Protein AF-R0H132-F1 (afdb_monomer_lite)

InterPro domains:
  IPR006462 Protein MS5 [PF04776] (1-99)

Sequence (119 aa):
VKESELEQNDWIRLYLELAVAATHKNTGRNHDLSNLKILKVAIETPEDLEPPNEGSLSAITALVYIRYEDSCESRVGKDVDRIAIVKRTYSEHHGSFVLEGWNKPIKSEVVHGLQELRL

Secondary structure (DSSP, 8-state):
--HHHHHT-HHHHHHHHHHHHHHSGGG-S----TTEEEEEEEEE--TTSS-TTS-TTT-SEEEEEEEEEE--HHHHTT--EEEEEEEEEEETTTTEEEEEEEEEE--TTHHHHHTTTT-

Structure (mmCIF, N/CA/C/O backbone):
data_AF-R0H132-F1
#
_entry.id   AF-R0H132-F1
#
loop_
_atom_site.group_PDB
_atom_site.id
_atom_site.type_symbol
_atom_site.label_atom_id
_atom_site.label_alt_id
_atom_site.label_comp_id
_atom_sit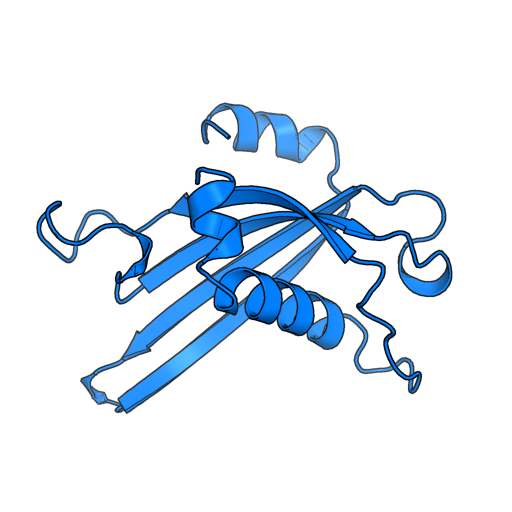e.label_asym_id
_atom_site.label_entity_id
_atom_site.label_seq_id
_atom_site.pdbx_PDB_ins_code
_atom_site.Cartn_x
_atom_site.Cartn_y
_atom_site.Cartn_z
_atom_site.occupancy
_atom_site.B_iso_or_equiv
_atom_site.auth_seq_id
_atom_site.auth_comp_id
_atom_site.auth_asym_id
_atom_site.auth_atom_id
_atom_site.pdbx_PDB_model_num
ATOM 1 N N . VAL A 1 1 ? 3.796 11.486 -0.778 1.00 64.50 1 VAL A N 1
ATOM 2 C CA . VAL A 1 1 ? 2.941 11.949 -1.901 1.00 64.50 1 VAL A CA 1
ATOM 3 C C . VAL A 1 1 ? 1.964 12.985 -1.364 1.00 64.50 1 VAL A C 1
ATOM 5 O O . VAL A 1 1 ? 1.502 12.805 -0.240 1.00 64.50 1 VAL A O 1
ATOM 8 N N . LYS A 1 2 ? 1.717 14.091 -2.077 1.00 74.12 2 LYS A N 1
ATOM 9 C CA . LYS A 1 2 ? 0.762 15.127 -1.632 1.00 74.12 2 LYS A CA 1
ATOM 10 C C . LYS A 1 2 ? -0.676 14.652 -1.844 1.00 74.12 2 LYS A C 1
ATOM 12 O O . LYS A 1 2 ? -0.937 13.906 -2.776 1.00 74.12 2 LYS A O 1
ATOM 17 N N . GLU A 1 3 ? -1.617 15.122 -1.030 1.00 67.25 3 GLU A N 1
ATOM 18 C CA . GLU A 1 3 ? -3.035 14.734 -1.134 1.00 67.25 3 GLU A CA 1
ATOM 19 C C . GLU A 1 3 ? -3.628 15.027 -2.523 1.00 67.25 3 GLU A C 1
ATOM 21 O O . GLU A 1 3 ? -4.243 14.153 -3.122 1.00 67.25 3 GLU A O 1
ATOM 26 N N . SER A 1 4 ? -3.299 16.180 -3.116 1.00 69.25 4 SER A N 1
ATOM 27 C CA . SER A 1 4 ? -3.705 16.537 -4.485 1.00 69.25 4 SER A CA 1
ATOM 28 C C . SER A 1 4 ? -3.173 15.587 -5.566 1.00 69.25 4 SER A C 1
ATOM 30 O O . SER A 1 4 ? -3.783 15.441 -6.618 1.00 69.25 4 SER A O 1
ATOM 32 N N . GLU A 1 5 ? -2.014 14.959 -5.338 1.00 65.69 5 GLU A N 1
ATOM 33 C CA . GLU A 1 5 ? -1.465 13.942 -6.243 1.00 65.69 5 GLU A CA 1
ATOM 34 C C . GLU A 1 5 ? -2.192 12.606 -6.045 1.00 65.69 5 GLU A C 1
ATOM 36 O O . GLU A 1 5 ? -2.359 11.866 -7.005 1.00 65.69 5 GLU A O 1
ATOM 41 N N . LEU A 1 6 ? -2.663 12.296 -4.832 1.00 67.38 6 LEU A N 1
ATOM 42 C CA . LEU A 1 6 ? -3.460 11.094 -4.562 1.00 67.38 6 LEU A CA 1
ATOM 43 C C . LEU A 1 6 ? -4.831 11.159 -5.237 1.00 67.38 6 LEU A C 1
ATOM 45 O O . LEU A 1 6 ? -5.249 10.175 -5.839 1.00 67.38 6 LEU A O 1
ATOM 49 N N . GLU A 1 7 ? -5.495 12.315 -5.183 1.00 62.97 7 GLU A N 1
ATOM 50 C CA . GLU A 1 7 ? -6.809 12.539 -5.807 1.00 62.97 7 GLU A CA 1
ATOM 51 C C . GLU A 1 7 ? -6.786 12.407 -7.337 1.00 62.97 7 GLU A C 1
ATOM 53 O O . GLU A 1 7 ? -7.800 12.078 -7.941 1.00 62.97 7 GLU A O 1
ATOM 58 N N . GLN A 1 8 ? -5.636 12.650 -7.971 1.00 64.69 8 GLN A N 1
ATOM 59 C CA . GLN A 1 8 ? -5.465 12.536 -9.425 1.00 64.69 8 GLN A CA 1
ATOM 60 C C . GLN A 1 8 ? -4.993 11.142 -9.871 1.00 64.69 8 GLN A C 1
ATOM 62 O O . GLN A 1 8 ? -4.927 10.871 -11.069 1.00 64.69 8 GLN A O 1
ATOM 67 N N . ASN A 1 9 ? -4.631 10.261 -8.931 1.00 69.31 9 ASN A N 1
ATOM 68 C CA . ASN A 1 9 ? -4.020 8.963 -9.210 1.00 69.31 9 ASN A CA 1
ATOM 69 C C . ASN A 1 9 ? -4.885 7.811 -8.675 1.00 69.31 9 ASN A C 1
ATOM 71 O O . ASN A 1 9 ? -4.547 7.151 -7.688 1.00 69.31 9 ASN A O 1
ATOM 75 N N . ASP A 1 10 ? -5.962 7.505 -9.403 1.00 81.69 10 ASP A N 1
ATOM 76 C CA . ASP A 1 10 ? -6.901 6.410 -9.097 1.00 81.69 10 ASP A CA 1
ATOM 77 C C . ASP A 1 10 ? -6.222 5.036 -8.949 1.00 81.69 10 ASP A C 1
ATOM 79 O O . ASP A 1 10 ? -6.728 4.135 -8.275 1.00 81.69 10 ASP A O 1
ATOM 83 N N . TRP A 1 11 ? -5.039 4.851 -9.540 1.00 87.38 11 TRP A N 1
ATOM 84 C CA . TRP A 1 11 ? -4.306 3.591 -9.446 1.00 87.38 11 TRP A CA 1
ATOM 85 C C . TRP A 1 11 ? -3.820 3.286 -8.022 1.00 87.38 11 TRP A C 1
ATOM 87 O O . TRP A 1 11 ? -3.712 2.115 -7.665 1.00 87.38 11 TRP A O 1
ATOM 97 N N . ILE A 1 12 ? -3.569 4.296 -7.179 1.00 89.69 12 ILE A N 1
ATOM 98 C CA . ILE A 1 12 ? -3.180 4.074 -5.774 1.00 89.69 12 ILE A CA 1
ATOM 99 C C . ILE A 1 12 ? -4.336 3.412 -5.034 1.00 89.69 12 ILE A C 1
ATOM 101 O O . ILE A 1 12 ? -4.155 2.441 -4.292 1.00 89.69 12 ILE A O 1
ATOM 105 N N . ARG A 1 13 ? -5.546 3.917 -5.286 1.00 91.50 13 ARG A N 1
ATOM 106 C CA . ARG A 1 13 ? -6.773 3.348 -4.755 1.00 91.50 13 ARG A CA 1
ATOM 107 C C . ARG A 1 13 ? -6.968 1.915 -5.250 1.00 91.50 13 ARG A C 1
ATOM 109 O O . ARG A 1 13 ? -7.194 1.026 -4.431 1.00 91.50 13 ARG A O 1
ATOM 116 N N . LEU A 1 14 ? -6.790 1.680 -6.549 1.00 91.81 14 LEU A N 1
ATOM 117 C CA . LEU A 1 14 ? -6.857 0.342 -7.143 1.00 91.81 14 LEU A CA 1
ATOM 118 C C . LEU A 1 14 ? -5.860 -0.635 -6.495 1.00 91.81 14 LEU A C 1
ATOM 120 O O . LEU A 1 14 ? -6.213 -1.772 -6.190 1.00 91.81 14 LEU A O 1
ATOM 124 N N . TYR A 1 15 ? -4.619 -0.211 -6.256 1.00 93.06 15 TYR A N 1
ATOM 125 C CA . TYR A 1 15 ? -3.587 -1.066 -5.659 1.00 93.06 15 TYR A CA 1
ATOM 126 C C . TYR A 1 15 ? -3.946 -1.474 -4.231 1.00 93.06 15 TYR A C 1
ATOM 128 O O . TYR A 1 15 ? -3.782 -2.640 -3.863 1.00 93.06 15 TYR A O 1
ATOM 136 N N . LEU A 1 16 ? -4.483 -0.537 -3.444 1.00 92.62 16 LEU A N 1
ATOM 137 C CA . LEU A 1 16 ? -4.993 -0.826 -2.109 1.00 92.62 16 LEU A CA 1
ATOM 138 C C . LEU A 1 16 ? -6.132 -1.856 -2.162 1.00 92.62 16 LEU A C 1
ATOM 140 O O . LEU A 1 16 ? -6.101 -2.855 -1.443 1.00 92.62 16 LEU A O 1
ATOM 144 N N . GLU A 1 17 ? -7.118 -1.638 -3.029 1.00 91.69 17 GLU A N 1
ATOM 145 C CA . GLU A 1 17 ? -8.267 -2.534 -3.179 1.00 91.69 17 GLU A CA 1
ATOM 146 C C . GLU A 1 17 ? -7.846 -3.956 -3.567 1.00 91.69 17 GLU A C 1
ATOM 148 O O . GLU A 1 17 ? -8.301 -4.927 -2.956 1.00 91.69 17 GLU A O 1
ATOM 153 N N . LEU A 1 18 ? -6.910 -4.084 -4.512 1.00 91.06 18 LEU A N 1
ATOM 154 C CA . LEU A 1 18 ? -6.346 -5.369 -4.922 1.00 91.06 18 LEU A CA 1
ATOM 155 C C . LEU A 1 18 ? -5.591 -6.064 -3.782 1.00 91.06 18 LEU A C 1
ATOM 157 O O . LEU A 1 18 ? -5.788 -7.263 -3.573 1.00 91.06 18 LEU A O 1
ATOM 161 N N . ALA A 1 19 ? -4.770 -5.343 -3.013 1.00 90.75 19 ALA A N 1
ATOM 162 C CA . ALA A 1 19 ? -4.036 -5.913 -1.878 1.00 90.75 19 ALA A CA 1
ATOM 163 C C . ALA A 1 19 ? -4.985 -6.442 -0.785 1.00 90.75 19 ALA A C 1
ATOM 165 O O . ALA A 1 19 ? -4.789 -7.532 -0.229 1.00 90.75 19 ALA A O 1
ATOM 166 N N . VAL A 1 20 ? -6.060 -5.702 -0.507 1.00 89.44 20 VAL A N 1
ATOM 167 C CA . VAL A 1 20 ? -7.087 -6.094 0.462 1.00 89.44 20 VAL A CA 1
ATOM 168 C C . VAL A 1 20 ? -7.879 -7.306 -0.026 1.00 89.44 20 VAL A C 1
ATOM 170 O O . VAL A 1 20 ? -8.027 -8.278 0.725 1.00 89.44 20 VAL A O 1
ATOM 173 N N . ALA A 1 21 ? -8.344 -7.286 -1.277 1.00 85.88 21 ALA A N 1
ATOM 174 C CA . ALA A 1 21 ? -9.084 -8.390 -1.881 1.00 85.88 21 ALA A CA 1
ATOM 175 C C . ALA A 1 21 ? -8.233 -9.667 -1.953 1.00 85.88 21 ALA A C 1
ATOM 177 O O . ALA A 1 21 ? -8.713 -10.763 -1.653 1.00 85.88 21 ALA A O 1
ATOM 178 N N . ALA A 1 22 ? -6.942 -9.532 -2.270 1.00 82.44 22 ALA A N 1
ATOM 179 C CA . ALA A 1 22 ? -6.033 -10.664 -2.370 1.00 82.44 22 ALA A CA 1
ATOM 180 C C . ALA A 1 22 ? -5.807 -11.392 -1.036 1.00 82.44 22 ALA A C 1
ATOM 182 O O . ALA A 1 22 ? -5.537 -12.593 -1.036 1.00 82.44 22 ALA A O 1
ATOM 183 N N . THR A 1 23 ? -5.964 -10.687 0.084 1.00 78.81 23 THR A N 1
ATOM 184 C CA . THR A 1 23 ? -5.776 -11.233 1.435 1.00 78.81 23 THR A CA 1
ATOM 185 C C . THR A 1 23 ? -7.002 -12.016 1.928 1.00 78.81 23 THR A C 1
ATOM 187 O O . THR A 1 23 ? -6.866 -12.927 2.740 1.00 78.81 23 THR A O 1
ATOM 190 N N . HIS A 1 24 ? -8.203 -11.721 1.413 1.00 71.31 24 HIS A N 1
ATOM 191 C CA . HIS A 1 24 ? -9.471 -12.250 1.943 1.00 71.31 24 HIS A CA 1
ATOM 192 C C . HIS A 1 24 ? -10.236 -13.173 0.975 1.00 71.31 24 HIS A C 1
ATOM 194 O O . HIS A 1 24 ? -11.410 -13.481 1.213 1.00 71.31 24 HIS A O 1
ATOM 200 N N . LYS A 1 25 ? -9.554 -13.681 -0.066 1.00 62.94 25 LYS A N 1
ATOM 201 C CA . LYS A 1 25 ? -10.111 -14.487 -1.178 1.00 62.94 25 LYS A CA 1
ATOM 202 C C . LYS A 1 25 ? -11.033 -15.642 -0.755 1.00 62.94 25 LYS A C 1
ATOM 204 O O . LYS A 1 25 ? -11.942 -15.992 -1.497 1.00 62.94 25 LYS A O 1
ATOM 209 N N . ASN A 1 26 ? -10.835 -16.218 0.432 1.00 58.75 26 ASN A N 1
ATOM 210 C CA . ASN A 1 26 ? -11.580 -17.392 0.905 1.00 58.75 26 ASN A CA 1
ATOM 211 C C . ASN A 1 26 ? -12.891 -17.080 1.646 1.00 58.75 26 ASN A C 1
ATOM 213 O O . ASN A 1 26 ? -13.553 -18.002 2.113 1.00 58.75 26 ASN A O 1
ATOM 217 N N . THR A 1 27 ? -13.281 -15.812 1.794 1.00 59.41 27 THR A N 1
ATOM 218 C CA . THR A 1 27 ? -14.443 -15.459 2.634 1.00 59.41 27 THR A CA 1
ATOM 219 C C . THR A 1 27 ? -15.776 -15.392 1.889 1.00 59.41 27 THR A C 1
ATOM 221 O O . THR A 1 27 ? -16.806 -15.219 2.537 1.00 59.41 27 THR A O 1
ATOM 224 N N . GLY A 1 28 ? -15.788 -15.553 0.557 1.00 54.19 28 GLY A N 1
ATOM 225 C CA . GLY A 1 28 ? -17.007 -15.675 -0.264 1.00 54.19 28 GLY A CA 1
ATOM 226 C C . GLY A 1 28 ? -17.972 -14.481 -0.204 1.00 54.19 28 GLY A C 1
ATOM 227 O O . GLY A 1 28 ? -19.054 -14.533 -0.784 1.00 54.19 28 GLY A O 1
ATOM 228 N N . ARG A 1 29 ? -17.608 -13.410 0.507 1.00 56.75 29 ARG A N 1
ATOM 229 C CA . ARG A 1 29 ? -18.421 -12.213 0.692 1.00 56.75 29 ARG A CA 1
ATOM 230 C C . ARG A 1 29 ? -17.983 -11.151 -0.294 1.00 56.75 29 ARG A C 1
ATOM 232 O O . ARG A 1 29 ? -16.794 -10.964 -0.532 1.00 56.75 29 ARG A O 1
ATOM 239 N N . ASN A 1 30 ? -18.970 -10.432 -0.816 1.00 59.47 30 ASN A N 1
ATOM 240 C CA . ASN A 1 30 ? -18.745 -9.186 -1.524 1.00 59.47 30 ASN A CA 1
ATOM 241 C C . ASN A 1 30 ? -17.941 -8.275 -0.585 1.00 59.47 30 ASN A C 1
ATOM 243 O O . ASN A 1 30 ? -18.427 -7.895 0.484 1.00 59.47 30 ASN A O 1
ATOM 247 N N . HIS A 1 31 ? -16.672 -8.040 -0.911 1.00 67.44 31 HIS A N 1
ATOM 248 C CA . HIS A 1 31 ? -15.820 -7.184 -0.109 1.00 67.44 31 HIS A CA 1
ATOM 249 C C . HIS A 1 31 ? -16.252 -5.761 -0.394 1.00 67.44 31 HIS A C 1
ATOM 251 O O . HIS A 1 31 ? -15.815 -5.169 -1.369 1.00 67.44 31 HIS A O 1
ATOM 257 N N . ASP A 1 32 ? -17.137 -5.219 0.434 1.00 79.56 32 ASP A N 1
ATOM 258 C CA . ASP A 1 32 ? -17.351 -3.783 0.421 1.00 79.56 32 ASP A CA 1
ATOM 259 C C . ASP A 1 32 ? -16.017 -3.103 0.776 1.00 79.56 32 ASP A C 1
ATOM 261 O O . ASP A 1 32 ? -15.498 -3.229 1.894 1.00 79.56 32 ASP A O 1
ATOM 265 N N . LEU A 1 33 ? -15.406 -2.474 -0.228 1.00 87.44 33 LEU A N 1
ATOM 266 C CA . LEU A 1 33 ? -14.137 -1.761 -0.112 1.00 87.44 33 LEU A CA 1
ATOM 267 C C . LEU A 1 33 ? -14.355 -0.257 0.087 1.00 87.44 33 LEU A C 1
ATOM 269 O O . LEU A 1 33 ? -13.383 0.449 0.341 1.00 87.44 33 LEU A O 1
ATOM 273 N N . SER A 1 34 ? -15.594 0.246 0.039 1.00 86.88 34 SER A N 1
ATOM 274 C CA . SER A 1 34 ? -15.886 1.681 0.214 1.00 86.88 34 SER A CA 1
ATOM 275 C C . SER A 1 34 ? -15.446 2.223 1.583 1.00 86.88 34 SER A C 1
ATOM 277 O O . SER A 1 34 ? -15.107 3.393 1.714 1.00 86.88 34 SER A O 1
ATOM 279 N N . ASN A 1 35 ? -15.344 1.334 2.573 1.00 87.88 35 ASN A N 1
ATOM 280 C CA . ASN A 1 35 ? -14.902 1.595 3.946 1.00 87.88 35 ASN A CA 1
ATOM 281 C C . ASN A 1 35 ? -13.388 1.827 4.114 1.00 8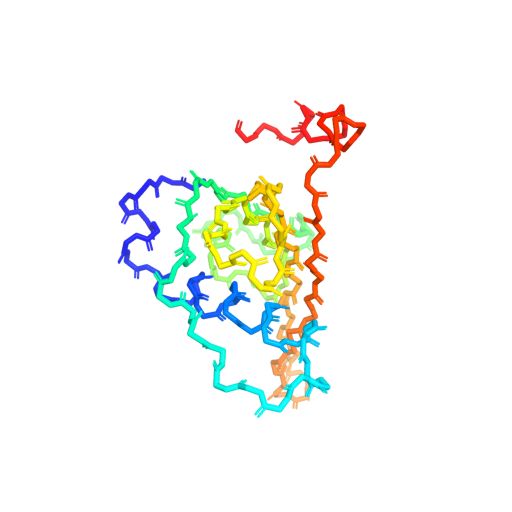7.88 35 ASN A C 1
ATOM 283 O O . ASN A 1 35 ? -12.910 2.037 5.227 1.00 87.88 35 ASN A O 1
ATOM 287 N N . LEU A 1 36 ? -12.617 1.740 3.029 1.00 92.44 36 LEU A N 1
ATOM 288 C CA . LEU A 1 36 ? -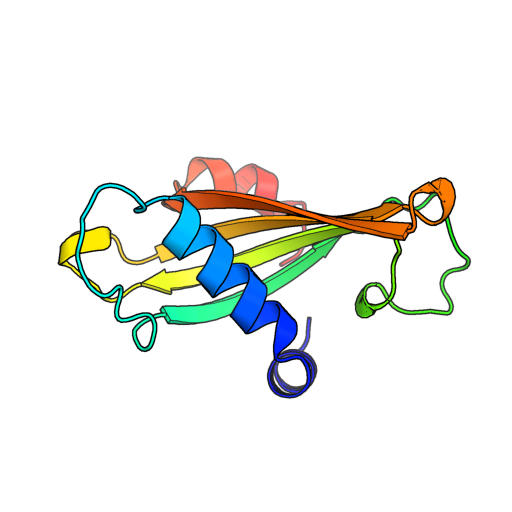11.172 1.930 3.049 1.00 92.44 36 LEU A CA 1
ATOM 289 C C . LEU A 1 36 ? -10.827 3.415 2.891 1.00 92.44 36 LEU A C 1
ATOM 291 O O . LEU A 1 36 ? -11.114 3.996 1.842 1.00 92.44 36 LEU A O 1
ATOM 295 N N . LYS A 1 37 ? -10.134 4.007 3.865 1.00 92.94 37 LYS A N 1
ATOM 296 C CA . LYS A 1 37 ? -9.704 5.413 3.828 1.00 92.94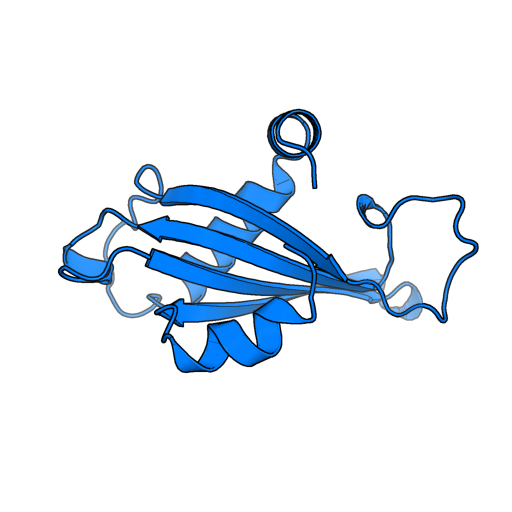 37 LYS A CA 1
ATOM 297 C C . LYS A 1 37 ? -8.184 5.528 3.798 1.00 92.94 37 LYS A C 1
ATOM 299 O O . LYS A 1 37 ? -7.514 5.153 4.753 1.00 92.94 37 LYS A O 1
ATOM 304 N N . ILE A 1 38 ? -7.632 6.073 2.716 1.00 92.19 38 ILE A N 1
ATOM 305 C CA . ILE A 1 38 ? -6.187 6.306 2.592 1.00 92.19 38 ILE A CA 1
ATOM 306 C C . ILE A 1 38 ? -5.793 7.453 3.527 1.00 92.19 38 ILE A C 1
ATOM 308 O O . ILE A 1 38 ? -6.391 8.523 3.485 1.00 92.19 38 ILE A O 1
ATOM 312 N N . LEU A 1 39 ? -4.788 7.221 4.368 1.00 90.88 39 LEU A N 1
ATOM 313 C CA . LEU A 1 39 ? -4.225 8.236 5.257 1.00 90.88 39 LEU A CA 1
ATOM 314 C C . LEU A 1 39 ? -2.917 8.795 4.708 1.00 90.88 39 LEU A C 1
ATOM 316 O O . LEU A 1 39 ? -2.637 9.984 4.845 1.00 90.88 39 LEU A O 1
ATOM 320 N N . LYS A 1 40 ? -2.069 7.922 4.150 1.00 90.12 40 LYS A N 1
ATOM 321 C CA . LYS A 1 40 ? -0.720 8.305 3.744 1.00 90.12 40 LYS A CA 1
ATOM 322 C C . LYS A 1 40 ? -0.130 7.379 2.703 1.00 90.12 40 LYS A C 1
ATOM 324 O O . LYS A 1 40 ? -0.352 6.172 2.760 1.00 90.12 40 LYS A O 1
ATOM 329 N N . VAL A 1 41 ? 0.682 7.948 1.814 1.00 88.69 41 VAL A N 1
ATOM 330 C CA . VAL A 1 41 ? 1.381 7.190 0.776 1.00 88.69 41 VAL A CA 1
ATOM 331 C C . VAL A 1 41 ? 2.838 7.622 0.654 1.00 88.69 41 VAL A C 1
ATOM 333 O O . VAL A 1 41 ? 3.134 8.816 0.510 1.00 88.69 41 VAL A O 1
ATOM 336 N N . ALA A 1 42 ? 3.727 6.630 0.650 1.00 87.19 42 ALA A N 1
ATOM 337 C CA . ALA A 1 42 ? 5.109 6.755 0.199 1.00 87.19 42 ALA A CA 1
ATOM 338 C C . ALA A 1 42 ? 5.338 5.859 -1.018 1.00 87.19 42 ALA A C 1
ATOM 340 O O . ALA A 1 42 ? 4.748 4.785 -1.134 1.00 87.19 42 ALA A O 1
ATOM 341 N N . ILE A 1 43 ? 6.196 6.323 -1.921 1.00 86.19 43 ILE A N 1
ATOM 342 C CA . ILE A 1 43 ? 6.619 5.578 -3.100 1.00 86.19 43 ILE A CA 1
ATOM 343 C C . ILE A 1 43 ? 8.136 5.569 -3.081 1.00 86.19 43 ILE A C 1
ATOM 345 O O . ILE A 1 43 ? 8.760 6.628 -3.052 1.00 86.19 43 ILE A O 1
ATOM 349 N N . GLU A 1 44 ? 8.694 4.373 -3.083 1.00 84.56 44 GLU A N 1
ATOM 350 C CA . GLU A 1 44 ? 10.117 4.107 -3.170 1.00 84.56 44 GLU A CA 1
ATOM 351 C C . GLU A 1 44 ? 10.395 3.499 -4.542 1.00 84.56 44 GLU A C 1
ATOM 353 O O . GLU A 1 44 ? 9.742 2.544 -4.968 1.00 84.56 44 GLU A O 1
ATOM 358 N N . THR A 1 45 ? 11.350 4.069 -5.258 1.00 80.56 45 THR A N 1
ATOM 359 C CA . THR A 1 45 ? 11.808 3.569 -6.553 1.00 80.56 45 THR A CA 1
ATOM 360 C C . THR A 1 45 ? 13.253 3.127 -6.400 1.00 80.56 45 THR A C 1
ATOM 362 O O . THR A 1 45 ? 14.014 3.859 -5.767 1.00 80.56 45 THR A O 1
ATOM 365 N N . PRO A 1 46 ? 13.664 1.978 -6.961 1.00 69.50 46 PRO A N 1
ATOM 366 C CA . PRO A 1 46 ? 15.080 1.640 -7.026 1.00 69.50 46 PRO A CA 1
ATOM 367 C C . PRO A 1 46 ? 15.812 2.766 -7.769 1.00 69.50 46 PRO A C 1
ATOM 369 O O . PRO A 1 46 ? 15.459 3.066 -8.908 1.00 69.50 46 PRO A O 1
ATOM 372 N N . GLU A 1 47 ? 16.789 3.403 -7.122 1.00 57.94 47 GLU A N 1
ATOM 373 C CA . GLU A 1 47 ? 17.504 4.591 -7.630 1.00 57.94 47 GLU A CA 1
ATOM 374 C C . GLU A 1 47 ? 18.332 4.330 -8.910 1.00 57.94 47 GLU A C 1
ATOM 376 O O . GLU A 1 47 ? 18.857 5.266 -9.502 1.00 57.94 47 GLU A O 1
ATOM 381 N N . ASP A 1 48 ? 18.412 3.084 -9.384 1.00 50.28 48 ASP A N 1
ATOM 382 C CA . ASP A 1 48 ? 19.404 2.653 -10.376 1.00 50.28 48 ASP A CA 1
ATOM 383 C C . ASP A 1 48 ? 18.923 2.547 -11.835 1.00 50.28 48 ASP A C 1
ATOM 385 O O . ASP A 1 48 ? 19.690 2.059 -12.665 1.00 50.28 48 ASP A O 1
ATOM 389 N N . LEU A 1 49 ? 17.698 2.959 -12.202 1.00 48.41 49 LEU A N 1
ATOM 390 C CA . LEU A 1 49 ? 17.213 2.705 -13.575 1.00 48.41 49 LEU A CA 1
ATOM 391 C C . LEU A 1 49 ? 16.835 3.901 -14.456 1.00 48.41 49 LEU A C 1
ATOM 393 O O . LEU A 1 49 ? 16.942 3.727 -15.665 1.00 48.41 49 LEU A O 1
ATOM 397 N N . GLU A 1 50 ? 16.502 5.100 -13.962 1.00 45.44 50 GLU A N 1
ATOM 398 C CA . GLU A 1 50 ? 16.187 6.237 -14.857 1.00 45.44 50 GLU A CA 1
ATOM 399 C C . GLU A 1 50 ? 16.549 7.607 -14.254 1.00 45.44 50 GLU A C 1
ATOM 401 O O . GLU A 1 50 ? 16.542 7.761 -13.030 1.00 45.44 50 GLU A O 1
ATOM 406 N N . PRO A 1 51 ? 16.907 8.614 -15.085 1.00 44.88 51 PRO A N 1
ATOM 407 C CA . PRO A 1 51 ? 17.264 9.942 -14.602 1.00 44.88 51 PRO A CA 1
ATOM 408 C C . PRO A 1 51 ? 16.112 10.559 -13.786 1.00 44.88 51 PRO A C 1
ATOM 410 O O . PRO A 1 51 ? 14.948 10.334 -14.118 1.00 44.88 51 PRO A O 1
ATOM 413 N N . PRO A 1 52 ? 16.414 11.392 -12.771 1.00 48.97 52 PRO A N 1
ATOM 414 C CA . PRO A 1 52 ? 15.479 11.903 -11.751 1.00 48.97 52 PRO A CA 1
ATOM 415 C C . PRO A 1 52 ? 14.381 12.857 -12.274 1.00 48.97 52 PRO A C 1
ATOM 417 O O . PRO A 1 52 ? 13.783 13.618 -11.513 1.00 48.97 52 PRO A O 1
ATOM 420 N N . ASN A 1 53 ? 14.131 12.849 -13.580 1.00 46.00 53 ASN A N 1
ATOM 421 C CA . ASN A 1 53 ? 13.364 13.839 -14.319 1.00 46.00 53 ASN A CA 1
ATOM 422 C C . ASN A 1 53 ? 11.926 13.362 -14.583 1.00 46.00 53 ASN A C 1
ATOM 424 O O . ASN A 1 53 ? 11.039 14.191 -14.782 1.00 46.00 53 ASN A O 1
ATOM 428 N N . GLU A 1 54 ? 11.687 12.047 -14.554 1.00 49.44 54 GLU A N 1
ATOM 429 C CA . GLU A 1 54 ? 10.356 11.444 -14.564 1.00 49.44 54 GLU A CA 1
ATOM 430 C C . GLU A 1 54 ? 10.037 10.970 -13.139 1.00 49.44 54 GLU A C 1
ATOM 432 O O . GLU A 1 54 ? 10.731 10.132 -12.571 1.00 49.44 54 GLU A O 1
ATOM 437 N N . GLY A 1 55 ? 9.058 11.603 -12.487 1.00 56.00 55 GLY A N 1
ATOM 438 C CA . GLY A 1 55 ? 8.776 11.376 -11.066 1.00 56.00 55 GLY A CA 1
ATOM 439 C C . GLY A 1 55 ? 8.456 9.913 -10.732 1.00 56.00 55 GLY A C 1
ATOM 440 O O . GLY A 1 55 ? 8.034 9.141 -11.587 1.00 56.00 55 GLY A O 1
ATOM 441 N N . SER A 1 56 ? 8.561 9.534 -9.453 1.00 57.31 56 SER A N 1
ATOM 442 C CA . SER A 1 56 ? 8.388 8.141 -8.987 1.00 57.31 56 SER A CA 1
ATOM 443 C C . SER A 1 56 ? 7.066 7.460 -9.392 1.00 57.31 56 SER A C 1
ATOM 445 O O . SER A 1 56 ? 6.940 6.237 -9.327 1.00 57.31 56 SER A O 1
ATOM 447 N N . LEU A 1 57 ? 6.081 8.240 -9.846 1.00 58.31 57 LEU A N 1
ATOM 448 C CA . LEU A 1 57 ? 4.789 7.791 -10.355 1.00 58.31 57 LEU A CA 1
ATOM 449 C C . LEU A 1 57 ? 4.874 7.070 -11.714 1.00 58.31 57 LEU A C 1
ATOM 451 O O . LEU A 1 57 ? 3.985 6.259 -11.986 1.00 58.31 57 LEU A O 1
ATOM 455 N N . SER A 1 58 ? 5.917 7.273 -12.533 1.00 58.59 58 SER A N 1
ATOM 456 C CA . SER A 1 58 ? 6.107 6.599 -13.838 1.00 58.59 58 SER A CA 1
ATOM 457 C C . SER A 1 58 ? 7.136 5.461 -13.826 1.00 58.59 58 SER A C 1
ATOM 459 O O . SER A 1 58 ? 7.205 4.706 -14.787 1.00 58.59 58 SER A O 1
ATOM 461 N N . ALA A 1 59 ? 7.861 5.260 -12.720 1.00 63.03 59 ALA A N 1
ATOM 462 C CA . ALA A 1 59 ? 8.935 4.271 -12.637 1.00 63.03 59 ALA A CA 1
ATOM 463 C C . ALA A 1 59 ? 8.495 2.832 -12.979 1.00 63.03 59 ALA A C 1
ATOM 465 O O . ALA A 1 59 ? 7.474 2.344 -12.469 1.00 63.03 59 ALA A O 1
ATOM 466 N N . ILE A 1 60 ? 9.338 2.148 -13.766 1.00 75.12 60 ILE A N 1
ATOM 467 C CA . ILE A 1 60 ? 9.196 0.750 -14.216 1.00 75.12 60 ILE A CA 1
ATOM 468 C C . ILE A 1 60 ? 8.998 -0.206 -13.035 1.00 75.12 60 ILE A C 1
ATOM 470 O O . ILE A 1 60 ? 8.176 -1.122 -13.091 1.00 75.12 60 ILE A O 1
ATOM 474 N N . THR A 1 61 ? 9.743 0.007 -11.951 1.00 82.38 61 THR A N 1
ATOM 475 C CA . THR A 1 61 ? 9.564 -0.705 -10.686 1.00 82.38 61 THR A CA 1
ATOM 476 C C . THR A 1 61 ? 9.411 0.297 -9.559 1.00 82.38 61 THR A C 1
ATOM 478 O O . THR A 1 61 ? 10.206 1.224 -9.438 1.00 82.38 61 THR A O 1
ATOM 481 N N . ALA A 1 62 ? 8.398 0.100 -8.721 1.00 86.12 62 ALA A N 1
ATOM 482 C CA . ALA A 1 62 ? 8.188 0.918 -7.536 1.00 86.12 62 ALA A CA 1
ATOM 483 C C . ALA A 1 62 ? 7.582 0.090 -6.400 1.00 86.12 62 ALA A C 1
ATOM 485 O O . ALA A 1 62 ? 6.764 -0.806 -6.630 1.00 86.12 62 ALA A O 1
ATOM 486 N N . LEU A 1 63 ? 7.969 0.424 -5.175 1.00 88.50 63 LEU A N 1
ATOM 487 C CA . LEU A 1 63 ? 7.339 -0.007 -3.939 1.00 88.50 63 LEU A CA 1
ATOM 488 C C . LEU A 1 63 ? 6.425 1.108 -3.444 1.00 88.50 63 LEU A C 1
ATOM 490 O O . LEU A 1 63 ? 6.850 2.237 -3.217 1.00 88.50 63 LEU A O 1
ATOM 494 N N . VAL A 1 64 ? 5.151 0.786 -3.284 1.00 90.31 64 VAL A N 1
ATOM 495 C CA . VAL A 1 64 ? 4.111 1.717 -2.858 1.00 90.31 64 VAL A CA 1
ATOM 496 C C . VAL A 1 64 ? 3.644 1.298 -1.473 1.00 90.31 64 VAL A C 1
ATOM 498 O O . VAL A 1 64 ? 3.083 0.217 -1.293 1.00 90.31 64 VAL A O 1
ATOM 501 N N . TYR A 1 65 ? 3.869 2.163 -0.493 1.00 92.19 65 TYR A N 1
ATOM 502 C CA . TYR A 1 65 ? 3.424 1.990 0.884 1.00 92.19 65 TYR A CA 1
ATOM 503 C C . TYR A 1 65 ? 2.173 2.831 1.095 1.00 92.19 65 TYR A C 1
ATOM 505 O O . TYR A 1 65 ? 2.219 4.050 0.948 1.00 92.19 65 TYR A O 1
ATOM 513 N N . ILE A 1 66 ? 1.062 2.194 1.454 1.00 93.00 66 ILE A N 1
ATOM 514 C CA . ILE A 1 66 ? -0.239 2.839 1.636 1.00 93.00 66 ILE A CA 1
ATOM 515 C C . ILE A 1 66 ? -0.695 2.575 3.067 1.00 93.00 66 ILE A C 1
ATOM 517 O O . ILE A 1 66 ? -1.099 1.459 3.394 1.00 93.00 66 ILE A O 1
ATOM 521 N N . ARG A 1 67 ? -0.643 3.594 3.928 1.00 93.81 67 ARG A N 1
ATOM 522 C CA . ARG A 1 67 ? -1.293 3.547 5.243 1.00 93.81 67 ARG A CA 1
ATOM 523 C C . ARG A 1 67 ? -2.753 3.939 5.083 1.00 93.81 67 ARG A C 1
ATOM 525 O O . ARG A 1 67 ? -3.051 4.964 4.463 1.00 93.81 67 ARG A O 1
ATOM 532 N N . TYR A 1 68 ? -3.650 3.143 5.643 1.00 92.94 68 TYR A N 1
ATOM 533 C CA . TYR A 1 68 ? -5.083 3.321 5.478 1.00 92.94 68 TYR A CA 1
ATOM 534 C C . TYR A 1 68 ? -5.863 2.832 6.703 1.00 92.94 68 TYR A C 1
ATOM 536 O O . TYR A 1 68 ? -5.374 2.010 7.474 1.00 92.94 68 TYR A O 1
ATOM 544 N N . GLU A 1 69 ? -7.087 3.326 6.858 1.00 94.06 69 GLU A N 1
ATOM 545 C CA . GLU A 1 69 ? -8.064 2.805 7.813 1.00 94.06 69 GLU A CA 1
ATOM 546 C C . GLU A 1 69 ? -9.033 1.858 7.103 1.00 94.06 69 GLU A C 1
ATOM 548 O O . GLU A 1 69 ? -9.502 2.146 5.999 1.00 94.06 69 GLU A O 1
ATOM 553 N N . ASP A 1 70 ? -9.355 0.745 7.753 1.00 92.50 70 ASP A N 1
ATOM 554 C CA . ASP A 1 70 ? -10.388 -0.196 7.334 1.00 92.50 70 ASP A CA 1
ATOM 555 C C . ASP A 1 70 ? -11.477 -0.257 8.405 1.00 92.50 70 ASP A C 1
ATOM 557 O O . ASP A 1 70 ? -11.283 -0.857 9.457 1.00 92.50 70 ASP A O 1
ATOM 561 N N . SER A 1 71 ? -12.631 0.369 8.176 1.00 90.56 71 SER A N 1
ATOM 562 C CA . SER A 1 71 ? -13.727 0.336 9.158 1.00 90.56 71 SER A CA 1
ATOM 563 C C . SER A 1 71 ? -14.588 -0.932 9.072 1.00 90.56 71 SER A C 1
ATOM 565 O O . SER A 1 71 ? -15.564 -1.076 9.811 1.00 90.56 71 SER A O 1
ATOM 567 N N . CYS A 1 72 ? -14.242 -1.890 8.202 1.00 88.75 72 CYS A N 1
ATOM 568 C CA . CYS A 1 72 ? -14.967 -3.148 8.086 1.00 88.75 72 CYS A CA 1
ATOM 569 C C . CYS A 1 72 ? -14.622 -4.091 9.251 1.00 88.75 72 CYS A C 1
ATOM 571 O O . CYS A 1 72 ? -13.711 -4.916 9.157 1.00 88.75 72 CYS A O 1
ATOM 573 N N . GLU A 1 73 ? -15.400 -4.034 10.335 1.00 86.00 73 GLU A N 1
ATOM 574 C CA . GLU A 1 73 ? -15.170 -4.843 11.546 1.00 86.00 73 GLU A CA 1
ATOM 575 C C . GLU A 1 73 ? -15.064 -6.351 11.248 1.00 86.00 73 GLU A C 1
ATOM 577 O O . GLU A 1 73 ? -14.241 -7.050 11.833 1.00 86.00 73 GLU A O 1
ATOM 582 N N . SER A 1 74 ? -15.816 -6.861 10.266 1.00 85.44 74 SER A N 1
ATOM 583 C CA . SER A 1 74 ? -15.741 -8.277 9.868 1.00 85.44 74 SER A CA 1
ATOM 584 C C . SER A 1 74 ? -14.387 -8.702 9.279 1.00 85.44 74 SER A C 1
ATOM 586 O O . SER A 1 74 ? -14.078 -9.893 9.252 1.00 85.44 74 SER A O 1
ATOM 588 N N . ARG A 1 75 ? -13.593 -7.742 8.793 1.00 85.38 75 ARG A N 1
ATOM 589 C CA . ARG A 1 75 ? -12.283 -7.959 8.176 1.00 85.38 75 ARG A CA 1
ATOM 590 C C . ARG A 1 75 ? -11.146 -7.746 9.166 1.00 85.38 75 ARG A C 1
ATOM 592 O O . ARG A 1 75 ? -10.180 -8.504 9.167 1.00 85.38 75 ARG A O 1
ATOM 599 N N . VAL A 1 76 ? -11.256 -6.708 9.992 1.00 85.12 76 VAL A N 1
ATOM 600 C CA . VAL A 1 76 ? -10.133 -6.211 10.800 1.00 85.12 76 VAL A CA 1
ATOM 601 C C . VAL A 1 76 ? -10.404 -6.168 12.306 1.00 85.12 76 VAL A C 1
ATOM 603 O O . VAL A 1 76 ? -9.483 -5.938 13.092 1.00 85.12 76 VAL A O 1
ATOM 606 N N . GLY A 1 77 ? -11.638 -6.446 12.734 1.00 86.44 77 GLY A N 1
ATOM 607 C CA . GLY A 1 77 ? -12.065 -6.306 14.122 1.00 86.44 77 GLY A CA 1
ATOM 608 C C . GLY A 1 77 ? -12.021 -4.847 14.574 1.00 86.44 77 GLY A C 1
ATOM 609 O O . GLY A 1 77 ? -12.436 -3.951 13.846 1.00 86.44 77 GLY A O 1
ATOM 610 N N . LYS A 1 78 ? -11.500 -4.610 15.784 1.00 87.56 78 LYS A N 1
ATOM 611 C CA . LYS A 1 78 ? -11.383 -3.264 16.376 1.00 87.56 78 LYS A CA 1
ATOM 612 C C . LYS A 1 78 ? -10.126 -2.501 15.950 1.00 87.56 78 LYS A C 1
ATOM 614 O O . LYS A 1 78 ? -10.051 -1.298 16.172 1.00 87.56 78 LYS A O 1
ATOM 619 N N . ASP A 1 79 ? -9.134 -3.198 15.399 1.00 89.06 79 ASP A N 1
ATOM 620 C CA . ASP A 1 79 ? -7.868 -2.600 14.973 1.00 89.06 79 ASP A CA 1
ATOM 621 C C . ASP A 1 79 ? -7.959 -2.192 13.500 1.00 89.06 79 ASP A C 1
ATOM 623 O O . ASP A 1 79 ? -7.821 -3.022 12.598 1.00 89.06 79 ASP A O 1
ATOM 627 N N . VAL A 1 80 ? -8.261 -0.919 13.263 1.00 91.50 80 VAL A N 1
ATOM 628 C CA . VAL A 1 80 ? -8.605 -0.406 11.930 1.00 91.50 80 VAL A CA 1
ATOM 629 C C . VAL A 1 80 ? -7.408 0.128 11.147 1.00 91.50 80 VAL A C 1
ATOM 631 O O . VAL A 1 80 ? -7.538 0.307 9.942 1.00 91.50 80 VAL A O 1
ATOM 634 N N . ASP A 1 81 ? -6.256 0.369 11.783 1.00 92.88 81 ASP A N 1
ATOM 635 C CA . ASP A 1 81 ? -5.089 0.990 11.139 1.00 92.88 81 ASP A CA 1
ATOM 636 C C . ASP A 1 81 ? -4.210 -0.066 10.454 1.00 92.88 81 ASP A C 1
ATOM 638 O O . ASP A 1 81 ? -3.763 -1.058 11.045 1.00 92.88 81 ASP A O 1
ATOM 642 N N . ARG A 1 82 ? -4.004 0.116 9.154 1.00 92.62 82 ARG A N 1
ATOM 643 C CA . ARG A 1 82 ? -3.450 -0.898 8.262 1.00 92.62 82 ARG A CA 1
ATOM 644 C C . ARG A 1 82 ? -2.395 -0.299 7.351 1.00 92.62 82 ARG A C 1
ATOM 646 O O . ARG A 1 82 ? -2.400 0.890 7.030 1.00 92.62 82 ARG A O 1
ATOM 653 N N . ILE A 1 83 ? -1.492 -1.162 6.895 1.00 93.62 83 ILE A N 1
ATOM 654 C CA . ILE A 1 83 ? -0.540 -0.833 5.841 1.00 93.62 83 ILE A CA 1
ATOM 655 C C . ILE A 1 83 ? -0.617 -1.871 4.725 1.00 93.62 83 ILE A C 1
ATOM 657 O O . ILE A 1 83 ? -0.496 -3.078 4.958 1.00 93.62 83 ILE A O 1
ATOM 661 N N . ALA A 1 84 ? -0.811 -1.377 3.505 1.00 93.19 84 ALA A N 1
ATOM 662 C CA . ALA A 1 84 ? -0.612 -2.138 2.287 1.00 93.19 84 ALA A CA 1
ATOM 663 C C . ALA A 1 84 ? 0.759 -1.795 1.699 1.00 93.19 84 ALA A C 1
ATOM 665 O O . ALA A 1 84 ? 1.136 -0.626 1.615 1.00 93.19 84 ALA A O 1
ATOM 666 N N . ILE A 1 85 ? 1.502 -2.823 1.301 1.00 92.50 85 ILE A N 1
ATOM 667 C CA . ILE A 1 85 ? 2.777 -2.691 0.596 1.00 92.50 85 ILE A CA 1
ATOM 668 C C . ILE A 1 85 ? 2.575 -3.340 -0.762 1.00 92.50 85 ILE A C 1
ATOM 670 O O . ILE A 1 85 ? 2.272 -4.532 -0.827 1.00 92.50 85 ILE A O 1
ATOM 674 N N . VAL A 1 86 ? 2.700 -2.554 -1.827 1.00 92.00 86 VAL A N 1
ATOM 675 C CA . VAL A 1 86 ? 2.467 -3.008 -3.197 1.00 92.00 86 VAL A CA 1
ATOM 676 C C . VAL A 1 86 ? 3.710 -2.752 -4.024 1.00 92.00 86 VAL A C 1
ATOM 678 O O . VAL A 1 86 ? 4.100 -1.609 -4.243 1.00 92.00 86 VAL A O 1
ATOM 681 N N . LYS A 1 87 ? 4.324 -3.827 -4.506 1.00 90.69 87 LYS A N 1
ATOM 682 C CA . LYS A 1 87 ? 5.371 -3.754 -5.512 1.00 90.69 87 LYS A CA 1
ATOM 683 C C . LYS A 1 87 ? 4.725 -3.814 -6.885 1.00 90.69 87 LYS A C 1
ATOM 685 O O . LYS A 1 87 ? 4.010 -4.771 -7.189 1.00 90.69 87 LYS A O 1
ATOM 690 N N . ARG A 1 88 ? 4.998 -2.811 -7.714 1.00 88.94 88 ARG A N 1
ATOM 691 C CA . ARG A 1 88 ? 4.699 -2.859 -9.144 1.00 88.94 88 ARG A CA 1
ATOM 692 C C . ARG A 1 88 ? 5.981 -3.063 -9.930 1.00 88.94 88 ARG A C 1
ATOM 694 O O . ARG A 1 88 ? 6.997 -2.444 -9.613 1.00 88.94 88 ARG A O 1
ATOM 701 N N . THR A 1 89 ? 5.911 -3.890 -10.962 1.00 88.19 89 THR A N 1
ATOM 702 C CA . THR A 1 89 ? 7.007 -4.103 -11.908 1.00 88.19 89 THR A CA 1
ATOM 703 C C . THR A 1 89 ? 6.439 -4.229 -13.311 1.00 88.19 89 THR A C 1
ATOM 705 O O . THR A 1 89 ? 5.564 -5.058 -13.561 1.00 88.19 89 THR A O 1
ATOM 708 N N . TYR A 1 90 ? 6.962 -3.432 -14.234 1.00 84.06 90 TYR A N 1
ATOM 709 C CA . TYR A 1 90 ? 6.747 -3.601 -15.661 1.00 84.06 90 TYR A CA 1
ATOM 710 C C . TYR A 1 90 ? 7.973 -4.268 -16.291 1.00 84.06 90 TYR A C 1
ATOM 712 O O . TYR A 1 90 ? 9.104 -3.856 -16.052 1.00 84.06 90 TYR A O 1
ATOM 720 N N . SER A 1 91 ? 7.763 -5.325 -17.071 1.00 80.94 91 SER A N 1
ATOM 721 C CA . SER A 1 91 ? 8.815 -5.962 -17.862 1.00 80.94 91 SER A CA 1
ATOM 722 C C . SER A 1 91 ? 8.567 -5.681 -19.334 1.00 80.94 91 SER A C 1
ATOM 724 O O . SER A 1 91 ? 7.642 -6.244 -19.915 1.00 80.94 91 SER A O 1
ATOM 726 N N . GLU A 1 92 ? 9.415 -4.853 -19.944 1.00 80.75 92 GLU A N 1
ATOM 727 C CA . GLU A 1 92 ? 9.338 -4.562 -21.381 1.00 80.75 92 GLU A CA 1
ATOM 728 C C . GLU A 1 92 ? 9.579 -5.814 -22.226 1.00 80.75 92 GLU A C 1
ATOM 730 O O . GLU A 1 92 ? 8.835 -6.081 -23.164 1.00 80.75 92 GLU A O 1
ATOM 735 N N . HIS A 1 93 ? 10.567 -6.629 -21.837 1.00 79.75 93 HIS A N 1
ATOM 736 C CA . HIS A 1 93 ? 10.924 -7.868 -22.533 1.00 79.75 93 HIS A CA 1
ATOM 737 C C . HIS A 1 93 ? 9.740 -8.841 -22.655 1.00 79.75 93 HIS A C 1
ATOM 739 O O . HIS A 1 93 ? 9.589 -9.517 -23.669 1.00 79.75 93 HIS A O 1
ATOM 745 N N . HIS A 1 94 ? 8.894 -8.912 -21.624 1.00 81.25 94 HIS A N 1
ATOM 746 C CA . HIS A 1 94 ? 7.730 -9.799 -21.597 1.00 81.25 94 HIS A CA 1
ATOM 747 C C . HIS A 1 94 ? 6.401 -9.082 -21.878 1.00 81.25 94 HIS A C 1
ATOM 749 O O . HIS A 1 94 ? 5.368 -9.746 -21.951 1.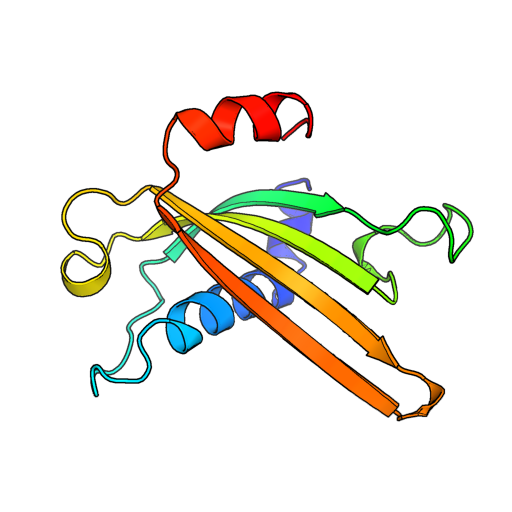00 81.25 94 HIS A O 1
ATOM 755 N N . GLY A 1 95 ? 6.402 -7.750 -22.012 1.00 85.06 95 GLY A N 1
ATOM 756 C CA . GLY A 1 95 ? 5.188 -6.936 -22.120 1.00 85.06 95 GLY A CA 1
ATOM 757 C C . GLY A 1 95 ? 4.228 -7.119 -20.938 1.00 85.06 95 GLY A C 1
ATOM 758 O O . GLY A 1 95 ? 3.013 -7.059 -21.115 1.00 85.06 95 GLY A O 1
ATOM 759 N N . SER A 1 96 ? 4.750 -7.416 -19.744 1.00 86.38 96 SER A N 1
ATOM 760 C CA . SER A 1 96 ? 3.944 -7.833 -18.592 1.00 86.38 96 SER A CA 1
ATOM 761 C C . SER A 1 96 ? 4.026 -6.836 -17.445 1.00 86.38 96 SER A C 1
ATOM 763 O O . SER A 1 96 ? 5.119 -6.423 -17.057 1.00 86.38 96 SER A O 1
ATOM 765 N N . PHE A 1 97 ? 2.878 -6.532 -16.845 1.00 87.62 97 PHE A N 1
ATOM 766 C CA . PHE A 1 97 ? 2.773 -5.731 -15.632 1.00 87.62 97 PHE A CA 1
ATOM 767 C C . PHE A 1 97 ? 2.383 -6.621 -14.449 1.00 87.62 97 PHE A C 1
ATOM 769 O O . PHE A 1 97 ? 1.365 -7.311 -14.496 1.00 87.62 97 PHE A O 1
ATOM 776 N N . VAL A 1 98 ? 3.198 -6.617 -13.397 1.00 89.44 98 VAL A N 1
ATOM 777 C CA . VAL A 1 98 ? 3.028 -7.474 -12.220 1.00 89.44 98 VAL A CA 1
ATOM 778 C C . VAL A 1 98 ? 2.798 -6.610 -10.987 1.00 89.44 98 VAL A C 1
ATOM 780 O O . VAL A 1 98 ? 3.529 -5.648 -10.747 1.00 89.44 98 VAL A O 1
ATOM 783 N N . LEU A 1 99 ? 1.785 -6.985 -10.202 1.00 91.25 99 LEU A N 1
ATOM 784 C CA . LEU A 1 99 ? 1.495 -6.419 -8.888 1.00 91.25 99 LEU A CA 1
ATOM 785 C C . LEU A 1 99 ? 1.633 -7.500 -7.821 1.00 91.25 99 LEU A C 1
ATOM 787 O O . LEU A 1 99 ? 0.919 -8.504 -7.843 1.00 91.25 99 LEU A O 1
ATOM 791 N N . GLU A 1 100 ? 2.514 -7.258 -6.860 1.00 89.50 100 GLU A N 1
ATOM 792 C CA . GLU A 1 100 ? 2.689 -8.095 -5.677 1.00 89.50 100 GLU A CA 1
ATOM 793 C C . GLU A 1 100 ? 2.288 -7.275 -4.452 1.00 89.50 100 GLU A C 1
ATOM 795 O O . GLU A 1 100 ? 2.837 -6.201 -4.215 1.00 89.50 100 GLU A O 1
ATOM 800 N N . GLY A 1 101 ? 1.293 -7.744 -3.698 1.00 86.62 101 GLY A N 1
ATOM 801 C CA . GLY A 1 101 ? 0.692 -6.977 -2.610 1.00 86.62 101 GLY A CA 1
ATOM 802 C C . GLY A 1 101 ? 0.647 -7.744 -1.297 1.00 86.62 101 GLY A C 1
ATOM 803 O O . GLY A 1 101 ? 0.294 -8.924 -1.267 1.00 86.62 101 GLY A O 1
ATOM 804 N N . TRP A 1 102 ? 0.929 -7.041 -0.201 1.00 86.81 102 TRP A N 1
ATOM 805 C CA . TRP A 1 102 ? 0.746 -7.530 1.164 1.00 86.81 102 TRP A CA 1
ATOM 806 C C . TRP A 1 102 ? -0.075 -6.542 1.979 1.00 86.81 102 TRP A C 1
ATOM 808 O O . TRP A 1 102 ? 0.106 -5.333 1.856 1.00 86.81 102 TRP A O 1
ATOM 818 N N . ASN A 1 103 ? -0.925 -7.065 2.860 1.00 87.44 103 ASN A N 1
ATOM 819 C CA . ASN A 1 103 ? -1.697 -6.278 3.813 1.00 87.44 103 ASN A CA 1
ATOM 820 C C . ASN A 1 103 ? -1.407 -6.742 5.245 1.00 87.44 103 ASN A C 1
ATOM 822 O O . ASN A 1 103 ? -1.439 -7.945 5.522 1.00 87.44 103 ASN A O 1
ATO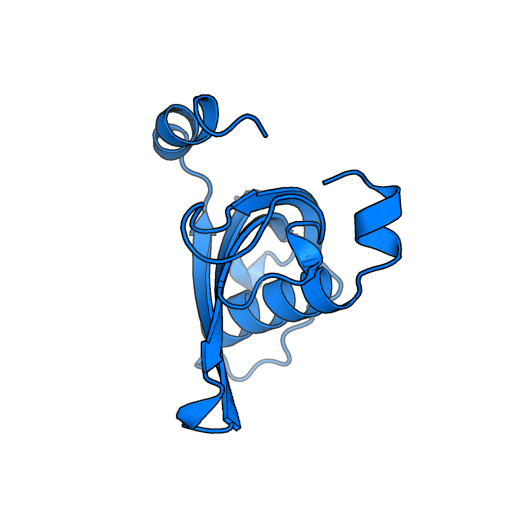M 826 N N . LYS A 1 104 ? -1.115 -5.805 6.155 1.00 86.50 104 LYS A N 1
ATOM 827 C CA . LYS A 1 104 ? -0.797 -6.105 7.557 1.00 86.50 104 LYS A CA 1
ATOM 828 C C . LYS A 1 104 ? -1.375 -5.044 8.510 1.00 86.50 104 LYS A C 1
ATOM 830 O O . LYS A 1 104 ? -1.475 -3.877 8.132 1.00 86.50 104 LYS A O 1
ATOM 835 N N . PRO A 1 105 ? -1.737 -5.421 9.755 1.00 84.50 105 PRO A N 1
ATOM 836 C CA . PRO A 1 105 ? -1.923 -4.443 10.824 1.00 84.50 105 PRO A CA 1
ATOM 837 C C . PRO A 1 105 ? -0.634 -3.655 11.051 1.00 84.50 105 PRO A C 1
ATOM 839 O O . PRO A 1 105 ? 0.460 -4.230 10.998 1.00 84.50 105 PRO A O 1
ATOM 842 N N . ILE A 1 106 ? -0.758 -2.359 11.332 1.00 75.75 106 ILE A N 1
ATOM 843 C CA . ILE A 1 106 ? 0.397 -1.540 11.690 1.00 75.75 106 ILE A CA 1
ATOM 844 C C . ILE A 1 106 ? 0.754 -1.821 13.160 1.00 75.75 106 ILE A C 1
ATOM 846 O O . ILE A 1 106 ? 0.171 -1.294 14.099 1.00 75.75 106 ILE A O 1
ATOM 850 N N . LYS A 1 107 ? 1.694 -2.741 13.399 1.00 64.12 107 LYS A N 1
ATOM 851 C CA . LYS A 1 107 ? 2.252 -2.923 14.749 1.00 64.12 107 LYS A CA 1
ATOM 852 C C . LYS A 1 107 ? 3.283 -1.827 15.016 1.00 64.12 107 LYS A C 1
ATOM 854 O O . LYS A 1 107 ? 4.047 -1.476 14.117 1.00 64.12 107 LYS A O 1
ATOM 859 N N . SER A 1 108 ? 3.339 -1.329 16.252 1.00 51.25 108 SER A N 1
ATOM 860 C CA . SER A 1 108 ? 4.259 -0.267 16.702 1.00 51.25 108 SER A CA 1
ATOM 861 C C . SER A 1 108 ? 5.735 -0.524 16.365 1.00 51.25 108 SER A C 1
ATOM 863 O O . SER A 1 108 ? 6.495 0.418 16.196 1.00 51.25 108 SER A O 1
ATOM 865 N N . GLU A 1 109 ? 6.148 -1.780 16.204 1.00 43.72 109 GLU A N 1
ATOM 866 C CA . GLU A 1 109 ? 7.525 -2.171 15.867 1.00 43.72 109 GLU A CA 1
ATOM 867 C C . GLU A 1 109 ? 7.900 -1.883 14.400 1.00 43.72 109 GLU A C 1
ATOM 869 O O . GLU A 1 109 ? 9.064 -1.635 14.096 1.00 43.72 109 GLU A O 1
ATOM 874 N N . VAL A 1 110 ? 6.920 -1.826 13.487 1.00 46.72 110 VAL A N 1
ATOM 875 C CA . VAL A 1 110 ? 7.136 -1.418 12.083 1.00 46.72 110 VAL A CA 1
ATOM 876 C C . VAL A 1 110 ? 7.346 0.101 11.991 1.00 46.72 110 VAL A C 1
ATOM 878 O O . VAL A 1 110 ? 8.009 0.584 11.077 1.00 46.72 110 VAL A O 1
ATOM 881 N N . VAL A 1 111 ? 6.857 0.860 12.981 1.00 47.00 111 VAL A N 1
ATOM 882 C CA . VAL A 1 111 ? 7.000 2.323 13.054 1.00 47.00 111 VAL A CA 1
ATOM 883 C C . VAL A 1 111 ? 8.463 2.743 13.206 1.00 47.00 111 VAL A C 1
ATOM 885 O O . VAL A 1 111 ? 8.818 3.798 12.700 1.00 47.00 111 VAL A O 1
ATOM 888 N N . HIS A 1 112 ? 9.336 1.928 13.810 1.00 38.12 112 HIS A N 1
ATOM 889 C CA . HIS A 1 112 ? 10.766 2.257 13.878 1.00 38.12 112 HIS A CA 1
ATOM 890 C C . HIS A 1 112 ? 11.489 2.094 12.534 1.00 38.12 112 HIS A C 1
ATOM 892 O O . HIS A 1 112 ? 12.304 2.943 12.196 1.00 38.12 112 HIS A O 1
ATOM 898 N N . GLY A 1 113 ? 11.140 1.093 11.717 1.00 41.53 113 GLY A N 1
ATOM 899 C CA . GLY A 1 113 ? 11.654 0.999 10.340 1.00 41.53 113 GLY A CA 1
ATOM 900 C C . GLY A 1 113 ? 11.039 2.044 9.397 1.00 41.53 113 GLY A C 1
ATOM 901 O O . GLY A 1 113 ? 11.697 2.535 8.486 1.00 41.53 113 GLY A O 1
ATOM 902 N N . LEU A 1 114 ? 9.785 2.436 9.647 1.00 46.38 114 LEU A N 1
ATOM 903 C CA . LEU A 1 114 ? 9.062 3.465 8.890 1.00 46.38 114 LEU A CA 1
ATOM 904 C C . LEU A 1 114 ? 9.325 4.902 9.377 1.00 46.38 114 LEU A C 1
ATOM 906 O O . LEU A 1 114 ? 8.840 5.837 8.755 1.00 46.38 114 LEU A O 1
ATOM 910 N N . GLN A 1 115 ? 10.053 5.108 10.477 1.00 43.59 115 GLN A N 1
ATOM 911 C CA . GLN A 1 115 ? 10.509 6.439 10.899 1.00 43.59 115 GLN A CA 1
ATOM 912 C C . GLN A 1 115 ? 11.716 6.912 10.078 1.00 43.59 115 GLN A C 1
ATOM 914 O O . GLN A 1 115 ? 11.915 8.119 9.944 1.00 43.59 115 GLN A O 1
ATOM 919 N N . GLU A 1 116 ? 12.485 5.987 9.494 1.00 39.03 116 GLU A N 1
ATOM 920 C CA . GLU A 1 116 ? 13.580 6.318 8.571 1.00 39.03 116 GLU A CA 1
ATOM 921 C C . GLU A 1 116 ? 13.093 6.552 7.135 1.00 39.03 116 GLU A C 1
ATOM 923 O O . GLU A 1 116 ? 13.607 7.423 6.433 1.00 39.03 116 GLU A O 1
ATOM 928 N N . LEU A 1 117 ? 12.023 5.870 6.722 1.00 42.72 117 LEU A N 1
ATOM 929 C CA . LEU A 1 117 ? 11.253 6.234 5.536 1.00 42.72 117 LEU A CA 1
ATOM 930 C C . LEU A 1 117 ? 10.359 7.413 5.909 1.00 42.72 117 LEU A C 1
ATOM 932 O O . LEU A 1 117 ? 9.237 7.188 6.340 1.00 42.72 117 LEU A O 1
ATOM 936 N N . ARG A 1 118 ? 10.849 8.657 5.789 1.00 35.56 118 ARG A N 1
ATOM 937 C CA . ARG A 1 118 ? 10.062 9.892 5.999 1.00 35.56 118 ARG A CA 1
ATOM 938 C C . ARG A 1 118 ? 8.723 9.845 5.249 1.00 35.56 118 ARG A C 1
ATOM 940 O O . ARG A 1 118 ? 8.582 10.355 4.139 1.00 35.56 118 ARG A O 1
ATOM 947 N N . LEU A 1 119 ? 7.732 9.260 5.900 1.00 42.56 119 LEU A N 1
ATOM 948 C CA . LEU A 1 119 ? 6.326 9.467 5.678 1.00 42.56 119 LEU A CA 1
ATOM 949 C C . LEU A 1 119 ? 6.049 10.826 6.295 1.00 42.56 119 LEU A C 1
ATOM 951 O O . LEU A 1 119 ? 6.054 10.919 7.543 1.00 42.56 119 LEU A O 1
#

Organism: NCBI:txid81985

Radius of gyration: 15.12 Å; chains: 1; bounding box: 38×34×39 Å

Foldseek 3Di:
DDPVVVVVCCVLVVLVVCQLCVVCVPVPDDPPCVQKAWDDKDKDADPPDDDPPDPSVPGQKIKMKTWIFHPPCVRQNPQGTKIKIWIWHQDPVVRDIDIDIHIDRDDPVVVVVCVVVPD

pLDDT: mean 75.82, std 17.3, range [35.56, 94.06]